Protein AF-A0A2X1PPN2-F1 (afdb_monomer_lite)

pLDDT: mean 74.29, std 22.95, range [24.38, 97.12]

Foldseek 3Di:
DDDDDDPPPPPPDPLVPDALVRLLVVLCVQLVVCVVVVNLLSSLVSLVSNLVSDPDPVVNLVSVLVNLVSLVPHDVVCLVPDDCVPPLVSVLSSQLSVLCVVCVVPVVSLVVSVVVSVVSVCVVPVDDPPVVLSSCCSSVDVVVNVPPPDDDD

Sequence (153 aa):
MPMKLRKINYVHWDLNKLSPSQKSRYYETLAIVAENRKDMIEAVKARIEMDKNLTDVQRRQDNIDKTWALLRSANTGVINNASDEGNAALGGWLTLIKAYNDYIRQPVQLSQALQSWKMLIQIMQPQRCSQKNCLHCLISNKRMCHKLVYSCH

Secondary structure (DSSP, 8-state):
--------------GGGS-HHHHHHHHHHHHHHHHHTT-HHHHHHHHHHHHTT---HHHHHHHHHHHHHHHHHS-HHHHHH---TT-HHHHHHHHHHHHHHHHTT-HHHHHHHHHHHHHHHHHH--S-TTHHHHHHHHHS-TTSGGG------

Structure (mmCIF, N/CA/C/O backbone):
data_AF-A0A2X1PPN2-F1
#
_entry.id   AF-A0A2X1PPN2-F1
#
loop_
_atom_site.group_PDB
_atom_site.id
_atom_site.type_symbol
_atom_site.label_atom_id
_atom_site.label_alt_id
_atom_site.label_comp_id
_atom_site.label_asym_id
_atom_site.label_entity_id
_atom_site.label_seq_id
_atom_site.pdbx_PDB_ins_code
_atom_site.Cartn_x
_atom_site.Cartn_y
_atom_site.Cartn_z
_atom_site.occupancy
_atom_site.B_iso_or_equiv
_atom_site.auth_seq_id
_atom_site.auth_comp_id
_atom_site.auth_asym_id
_atom_site.auth_atom_id
_atom_site.pdbx_PDB_model_num
ATOM 1 N N . MET A 1 1 ? -22.798 -28.908 -24.585 1.00 35.97 1 MET A N 1
ATOM 2 C CA . MET A 1 1 ? -21.447 -29.028 -25.180 1.00 35.97 1 MET A CA 1
ATOM 3 C C . MET A 1 1 ? -20.432 -28.443 -24.205 1.00 35.97 1 MET A C 1
ATOM 5 O O . MET A 1 1 ? -20.592 -27.277 -23.867 1.00 35.97 1 MET A O 1
ATOM 9 N N . PRO A 1 2 ? -19.447 -29.201 -23.695 1.00 36.25 2 PRO A N 1
ATOM 10 C CA . PRO A 1 2 ? -18.466 -28.649 -22.764 1.00 36.25 2 PRO A CA 1
ATOM 11 C C . PRO A 1 2 ? -17.320 -27.954 -23.519 1.00 36.25 2 PRO A C 1
ATOM 13 O O . PRO A 1 2 ? -16.651 -28.562 -24.355 1.00 36.25 2 PRO A O 1
ATOM 16 N N . MET A 1 3 ? -17.087 -26.670 -23.222 1.00 32.38 3 MET A N 1
ATOM 17 C CA . MET A 1 3 ? -15.913 -25.930 -23.695 1.00 32.38 3 MET A CA 1
ATOM 18 C C . MET A 1 3 ? -14.643 -26.493 -23.047 1.00 32.38 3 MET A C 1
ATOM 20 O O . MET A 1 3 ? -14.490 -26.470 -21.827 1.00 32.38 3 MET A O 1
ATOM 24 N N . LYS A 1 4 ? -13.703 -26.964 -23.874 1.00 43.00 4 LYS A N 1
ATOM 25 C CA . LYS A 1 4 ? -12.341 -27.305 -23.447 1.00 43.00 4 LYS A CA 1
ATOM 26 C C . LYS A 1 4 ? -11.611 -26.030 -23.022 1.00 43.00 4 LYS A C 1
ATOM 28 O O . LYS A 1 4 ? -11.281 -25.193 -23.862 1.00 43.00 4 LYS A O 1
ATOM 33 N N . LEU A 1 5 ? -11.318 -25.912 -21.730 1.00 43.22 5 LEU A N 1
ATOM 34 C CA . LEU A 1 5 ? -10.396 -24.911 -21.202 1.00 43.22 5 LEU A CA 1
ATOM 35 C C . LEU A 1 5 ? -9.001 -25.176 -21.784 1.00 43.22 5 LEU A C 1
ATOM 37 O O . LEU A 1 5 ? -8.352 -26.175 -21.468 1.00 43.22 5 LEU A O 1
ATOM 41 N N . ARG A 1 6 ? -8.551 -24.294 -22.682 1.00 49.75 6 ARG A N 1
ATOM 42 C CA . ARG A 1 6 ? -7.181 -24.299 -23.201 1.00 49.75 6 ARG A CA 1
ATOM 43 C C . ARG A 1 6 ? -6.245 -23.980 -22.033 1.00 49.75 6 ARG A C 1
ATOM 45 O O . ARG A 1 6 ? -6.328 -22.894 -21.468 1.00 49.75 6 ARG A O 1
ATOM 52 N N . LYS A 1 7 ? -5.370 -24.925 -21.670 1.00 45.56 7 LYS A N 1
ATOM 53 C CA . LYS A 1 7 ? -4.256 -24.681 -20.743 1.00 45.56 7 LYS A CA 1
ATOM 54 C C . LYS A 1 7 ? -3.434 -23.519 -21.300 1.00 45.56 7 LYS A C 1
ATOM 56 O O . LYS A 1 7 ? -2.814 -23.652 -22.353 1.00 45.56 7 LYS A O 1
ATOM 61 N N . ILE A 1 8 ? -3.478 -22.374 -20.629 1.00 55.31 8 ILE A N 1
ATOM 62 C CA . ILE A 1 8 ? -2.601 -21.249 -20.937 1.00 55.31 8 ILE A CA 1
ATOM 63 C C . ILE A 1 8 ? -1.206 -21.688 -20.491 1.00 55.31 8 ILE A C 1
ATOM 65 O O . ILE A 1 8 ? -0.970 -21.883 -19.301 1.00 55.31 8 ILE A O 1
ATOM 69 N N . ASN A 1 9 ? -0.299 -21.902 -21.445 1.00 45.91 9 ASN A N 1
ATOM 70 C CA . ASN A 1 9 ? 1.124 -22.011 -21.144 1.00 45.91 9 ASN A CA 1
ATOM 71 C C . ASN A 1 9 ? 1.558 -20.668 -20.555 1.00 45.91 9 ASN A C 1
ATOM 73 O O . ASN A 1 9 ? 1.608 -19.664 -21.266 1.00 45.91 9 ASN A O 1
ATOM 77 N N . TYR A 1 10 ? 1.827 -20.636 -19.252 1.00 49.41 10 TYR A N 1
ATOM 78 C CA . TYR A 1 10 ? 2.430 -19.478 -18.613 1.00 49.41 10 TYR A CA 1
ATOM 79 C C . TYR A 1 10 ? 3.844 -19.334 -19.173 1.00 49.41 10 TYR A C 1
ATOM 81 O O . TYR A 1 10 ? 4.743 -20.090 -18.812 1.00 49.41 10 TYR A O 1
ATOM 89 N N . VAL A 1 11 ? 4.040 -18.386 -20.092 1.00 53.75 11 VAL A N 1
ATOM 90 C CA . VAL A 1 11 ? 5.382 -17.907 -20.422 1.00 53.75 11 VAL A CA 1
ATOM 91 C C . VAL A 1 11 ? 5.973 -17.414 -19.105 1.00 53.75 11 VAL A C 1
ATOM 93 O O . VAL A 1 11 ? 5.451 -16.478 -18.500 1.00 53.75 11 VAL A O 1
ATOM 96 N N . HIS A 1 12 ? 7.005 -18.094 -18.614 1.00 54.62 12 HIS A N 1
ATOM 97 C CA . HIS A 1 12 ? 7.768 -17.629 -17.467 1.00 54.62 12 HIS A CA 1
ATOM 98 C C . HIS A 1 12 ? 8.535 -16.381 -17.913 1.00 54.62 12 HIS A C 1
ATOM 100 O O . HIS A 1 12 ? 9.598 -16.467 -18.526 1.00 54.62 12 HIS A O 1
ATOM 106 N N . TRP A 1 13 ? 7.931 -15.211 -17.711 1.00 61.22 13 TRP A N 1
ATOM 107 C CA . TRP A 1 13 ? 8.560 -13.934 -18.015 1.00 61.22 13 TRP A CA 1
ATOM 108 C C . TRP A 1 13 ? 9.650 -13.676 -16.980 1.00 61.22 13 TRP A C 1
ATOM 110 O O . TRP A 1 13 ? 9.354 -13.460 -15.806 1.00 61.22 13 TRP A O 1
ATOM 120 N N . ASP A 1 14 ? 10.907 -13.689 -17.416 1.00 80.75 14 ASP A N 1
ATOM 121 C CA . ASP A 1 14 ? 12.025 -13.288 -16.567 1.00 80.75 14 ASP A CA 1
ATOM 122 C C . ASP A 1 14 ? 11.903 -11.791 -16.251 1.00 80.75 14 ASP A C 1
ATOM 124 O O . ASP A 1 14 ? 12.202 -10.925 -17.081 1.00 80.75 14 ASP A O 1
ATOM 128 N N . LEU A 1 15 ? 11.443 -11.491 -15.034 1.00 82.56 15 LEU A N 1
ATOM 129 C CA . LEU A 1 15 ? 11.240 -10.126 -14.556 1.00 82.56 15 LEU A CA 1
ATOM 130 C C . LEU A 1 15 ? 12.530 -9.306 -14.617 1.00 82.56 15 LEU A C 1
ATOM 132 O O . LEU A 1 15 ? 12.458 -8.089 -14.777 1.00 82.56 15 LEU A O 1
ATOM 136 N N . ASN A 1 16 ? 13.706 -9.932 -14.554 1.00 83.94 16 ASN A N 1
ATOM 137 C CA . ASN A 1 16 ? 14.979 -9.217 -14.590 1.00 83.94 16 ASN A CA 1
ATOM 138 C C . ASN A 1 16 ? 15.276 -8.602 -15.961 1.00 83.94 16 ASN A C 1
ATOM 140 O O . ASN A 1 16 ? 16.006 -7.616 -16.032 1.00 83.94 16 ASN A O 1
ATOM 144 N N . LYS A 1 17 ? 14.655 -9.110 -17.031 1.00 88.12 17 LYS A N 1
ATOM 145 C CA . LYS A 1 17 ? 14.815 -8.597 -18.402 1.00 88.12 17 LYS A CA 1
ATOM 146 C C . LYS A 1 17 ? 13.844 -7.470 -18.752 1.00 88.12 17 LYS A C 1
ATOM 148 O O . LYS A 1 17 ? 13.935 -6.893 -19.832 1.00 88.12 17 LYS A O 1
ATOM 153 N N . LEU A 1 18 ? 12.905 -7.153 -17.861 1.00 89.44 18 LEU A N 1
ATOM 154 C CA . LEU A 1 18 ? 11.915 -6.107 -18.088 1.00 89.44 18 LEU A CA 1
ATOM 155 C C . LEU A 1 18 ? 12.462 -4.726 -17.713 1.00 89.44 18 LEU A C 1
ATOM 157 O O . LEU A 1 18 ? 13.053 -4.534 -16.648 1.00 89.44 18 LEU A O 1
ATOM 161 N N . SER A 1 19 ? 12.171 -3.734 -18.555 1.00 92.94 19 SER A N 1
ATOM 162 C CA . SER A 1 19 ? 12.394 -2.324 -18.220 1.00 92.94 19 SER A CA 1
ATOM 163 C C . SER A 1 19 ? 11.537 -1.896 -17.015 1.00 92.94 19 SER A C 1
ATOM 165 O O . SER A 1 19 ? 10.468 -2.476 -16.788 1.00 92.94 19 SER A O 1
ATOM 167 N N . PRO A 1 20 ? 11.916 -0.837 -16.272 1.00 91.94 20 PRO A N 1
ATOM 168 C CA . PRO A 1 20 ? 11.123 -0.342 -15.142 1.00 91.94 20 PRO A CA 1
ATOM 169 C C . PRO A 1 20 ? 9.658 -0.052 -15.509 1.00 91.94 20 PRO A C 1
ATOM 171 O O . PRO A 1 20 ? 8.734 -0.447 -14.805 1.00 91.94 20 PRO A O 1
ATOM 174 N N . SER A 1 21 ? 9.408 0.537 -16.683 1.00 91.31 21 SER A N 1
ATOM 175 C CA . SER A 1 21 ? 8.042 0.785 -17.162 1.00 91.31 21 SER A CA 1
ATOM 176 C C . SER A 1 21 ? 7.248 -0.512 -17.388 1.00 91.31 21 SER A C 1
ATOM 178 O O . SER A 1 21 ? 6.071 -0.599 -17.028 1.00 91.31 21 SER A O 1
ATOM 180 N N . GLN A 1 22 ? 7.874 -1.556 -17.944 1.00 94.12 22 GLN A N 1
ATOM 181 C CA . GLN A 1 22 ? 7.252 -2.880 -18.084 1.00 94.12 22 GLN A CA 1
ATOM 182 C C . GLN A 1 22 ? 6.975 -3.526 -16.721 1.00 94.12 22 GLN A C 1
ATOM 184 O O . GLN A 1 22 ? 5.851 -3.973 -16.505 1.00 94.12 22 GLN A O 1
ATOM 189 N N . LYS A 1 23 ? 7.931 -3.483 -15.782 1.00 94.62 23 LYS A N 1
ATOM 190 C CA . LYS A 1 23 ? 7.730 -3.950 -14.399 1.00 94.62 23 LYS A CA 1
ATOM 191 C C . LYS A 1 23 ? 6.565 -3.228 -13.721 1.00 94.62 23 LYS A C 1
ATOM 193 O O . LYS A 1 23 ? 5.725 -3.878 -13.111 1.00 94.62 23 LYS A O 1
ATOM 198 N N . SER A 1 24 ? 6.448 -1.909 -13.899 1.00 94.00 24 SER A N 1
ATOM 199 C CA . SER A 1 24 ? 5.342 -1.130 -13.323 1.00 94.00 24 SER A CA 1
ATOM 200 C C . SER A 1 24 ? 3.967 -1.619 -13.802 1.00 94.00 24 SER A C 1
ATOM 202 O O . SER A 1 24 ? 3.069 -1.799 -12.988 1.00 94.00 24 SER A O 1
ATOM 204 N N . ARG A 1 25 ? 3.813 -1.912 -15.102 1.00 94.81 25 ARG A N 1
ATOM 205 C CA . ARG A 1 25 ? 2.554 -2.418 -15.685 1.00 94.81 25 ARG A CA 1
ATOM 206 C C . ARG A 1 25 ? 2.265 -3.862 -15.283 1.00 94.81 25 ARG A C 1
ATOM 208 O O . ARG A 1 25 ? 1.111 -4.227 -15.072 1.00 94.81 25 ARG A O 1
ATOM 215 N N . TYR A 1 26 ? 3.314 -4.673 -15.166 1.00 95.06 26 TYR A N 1
ATOM 216 C CA . TYR A 1 26 ? 3.212 -6.039 -14.668 1.00 95.06 26 TYR A CA 1
ATOM 217 C C . TYR A 1 26 ? 2.647 -6.058 -13.242 1.00 95.06 26 TYR A C 1
ATOM 219 O O . TYR A 1 26 ? 1.623 -6.691 -12.992 1.00 95.06 26 TYR A O 1
ATOM 227 N N . TYR A 1 27 ? 3.247 -5.290 -12.330 1.00 96.44 27 TYR A N 1
ATOM 228 C CA . TYR A 1 27 ? 2.784 -5.209 -10.947 1.00 96.44 27 TYR A CA 1
ATOM 229 C C . TYR A 1 27 ? 1.428 -4.510 -10.803 1.00 96.44 27 TYR A C 1
ATOM 231 O O . TYR A 1 27 ? 0.625 -4.922 -9.972 1.00 96.44 27 TYR A O 1
ATOM 239 N N . GLU A 1 28 ? 1.112 -3.526 -11.649 1.00 96.88 28 GLU A N 1
ATOM 240 C CA . GLU A 1 28 ? -0.238 -2.952 -11.711 1.00 96.88 28 GLU A CA 1
ATOM 241 C C . GLU A 1 28 ? -1.289 -4.013 -12.067 1.00 96.88 28 GLU A C 1
ATOM 243 O O . GLU A 1 28 ? -2.337 -4.089 -11.428 1.00 96.88 28 GLU A O 1
ATOM 248 N N . THR A 1 29 ? -0.988 -4.878 -13.038 1.00 96.50 29 THR A N 1
ATOM 249 C CA . THR A 1 29 ? -1.880 -5.979 -13.427 1.00 96.50 29 THR A CA 1
ATOM 250 C C . THR A 1 29 ? -2.057 -6.977 -12.283 1.00 96.50 29 THR A C 1
ATOM 252 O O . THR A 1 29 ? -3.181 -7.389 -12.003 1.00 96.50 29 THR A O 1
ATOM 255 N N . LEU A 1 30 ? -0.974 -7.333 -11.582 1.00 96.31 30 LEU A N 1
ATOM 256 C CA . LEU A 1 30 ? -1.053 -8.194 -10.399 1.00 96.31 30 LEU A CA 1
ATOM 257 C C . LEU A 1 30 ? -1.908 -7.571 -9.291 1.00 96.31 30 LEU A C 1
ATOM 259 O O . LEU A 1 30 ? -2.756 -8.263 -8.730 1.00 96.31 30 LEU A O 1
ATOM 263 N N . ALA A 1 31 ? -1.753 -6.269 -9.034 1.00 96.81 31 ALA A N 1
ATOM 264 C CA . ALA A 1 31 ? -2.559 -5.556 -8.049 1.00 96.81 31 ALA A CA 1
ATOM 265 C C . ALA A 1 31 ? -4.055 -5.601 -8.397 1.00 96.81 31 ALA A C 1
ATOM 267 O O . ALA A 1 31 ? -4.874 -5.891 -7.531 1.00 96.81 31 ALA A O 1
ATOM 268 N N . ILE A 1 32 ? -4.408 -5.387 -9.670 1.00 96.31 32 ILE A N 1
ATOM 269 C CA . ILE A 1 32 ? -5.797 -5.465 -10.153 1.00 96.31 32 ILE A CA 1
ATOM 270 C C . ILE A 1 32 ? -6.355 -6.887 -10.003 1.00 96.31 32 ILE A C 1
ATOM 272 O O . ILE A 1 32 ? -7.491 -7.072 -9.571 1.00 96.31 32 ILE A O 1
ATOM 276 N N . VAL A 1 33 ? -5.573 -7.916 -10.343 1.00 96.56 33 VAL A N 1
ATOM 277 C CA . VAL A 1 33 ? -6.003 -9.317 -10.200 1.00 96.56 33 VAL A CA 1
ATOM 278 C C . VAL A 1 33 ? -6.239 -9.677 -8.732 1.00 96.56 33 VAL A C 1
ATOM 280 O O . VAL A 1 33 ? -7.244 -10.319 -8.427 1.00 96.56 33 VAL A O 1
ATOM 283 N N . ALA A 1 34 ? -5.351 -9.259 -7.830 1.00 96.12 34 ALA A N 1
ATOM 284 C CA . ALA A 1 34 ? -5.507 -9.469 -6.393 1.00 96.12 34 ALA A CA 1
ATOM 285 C C . ALA A 1 34 ? -6.735 -8.722 -5.839 1.00 96.12 34 ALA A C 1
ATOM 287 O O . ALA A 1 34 ? -7.565 -9.319 -5.151 1.00 96.12 34 ALA A O 1
ATOM 288 N N . GLU A 1 35 ? -6.931 -7.461 -6.235 1.00 95.88 35 GLU A N 1
ATOM 289 C CA . GLU A 1 35 ? -8.103 -6.660 -5.869 1.00 95.88 35 GLU A CA 1
ATOM 290 C C . GLU A 1 35 ? -9.416 -7.328 -6.316 1.00 95.88 35 GLU 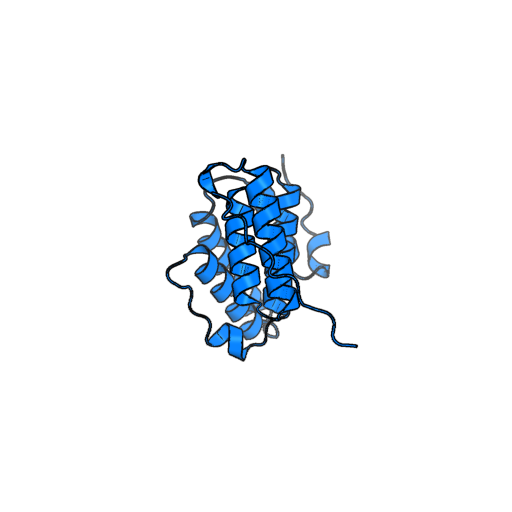A C 1
ATOM 292 O O . GLU A 1 35 ? -10.353 -7.466 -5.523 1.00 95.88 35 GLU A O 1
ATOM 297 N N . ASN A 1 36 ? -9.466 -7.833 -7.553 1.00 95.88 36 ASN A N 1
ATOM 298 C CA . ASN A 1 36 ? -10.618 -8.565 -8.088 1.00 95.88 36 ASN A CA 1
ATOM 299 C C . ASN A 1 36 ? -10.920 -9.850 -7.301 1.00 95.88 36 ASN A C 1
ATOM 301 O O . ASN A 1 36 ? -12.082 -10.227 -7.159 1.00 95.88 36 ASN A O 1
ATOM 305 N N . ARG A 1 37 ? -9.888 -10.504 -6.755 1.00 95.62 37 ARG A N 1
ATOM 306 C CA . ARG A 1 37 ? -10.011 -11.682 -5.876 1.00 95.62 37 ARG A CA 1
ATOM 307 C C . ARG A 1 37 ? -10.352 -11.334 -4.428 1.00 95.62 37 ARG A C 1
ATOM 309 O O . ARG A 1 37 ? -10.481 -12.239 -3.612 1.00 95.62 37 ARG A O 1
ATOM 316 N N . LYS A 1 38 ? -10.514 -10.046 -4.111 1.00 95.00 38 LYS A N 1
ATOM 317 C CA . LYS A 1 38 ? -10.696 -9.521 -2.752 1.00 95.00 38 LYS A CA 1
ATOM 318 C C . LYS A 1 38 ? -9.500 -9.754 -1.821 1.00 95.00 38 LYS A C 1
ATOM 320 O O . LYS A 1 38 ? -9.642 -9.637 -0.606 1.00 95.00 38 LYS A O 1
ATOM 325 N N . ASP A 1 39 ? -8.318 -9.987 -2.384 1.00 95.38 39 ASP A N 1
ATOM 326 C CA . ASP A 1 39 ? -7.068 -10.099 -1.636 1.00 95.38 39 ASP A CA 1
ATOM 327 C C . ASP A 1 39 ? -6.386 -8.728 -1.539 1.00 95.38 39 ASP A C 1
ATOM 329 O O . ASP A 1 39 ? -5.558 -8.337 -2.366 1.00 95.38 39 ASP A O 1
ATOM 333 N N . MET A 1 40 ? -6.808 -7.947 -0.543 1.00 95.56 40 MET A N 1
ATOM 334 C CA . MET A 1 40 ? -6.346 -6.566 -0.379 1.00 95.56 40 MET A CA 1
ATOM 335 C C . MET A 1 40 ? -4.868 -6.481 0.011 1.00 95.56 40 MET A C 1
ATOM 337 O O . MET A 1 40 ? -4.192 -5.537 -0.393 1.00 95.56 40 MET A O 1
ATOM 341 N N . ILE A 1 41 ? -4.358 -7.449 0.781 1.00 95.81 41 ILE A N 1
ATOM 342 C CA . ILE A 1 41 ? -2.960 -7.444 1.230 1.00 95.81 41 ILE A CA 1
ATOM 343 C C . ILE A 1 41 ? -2.039 -7.748 0.052 1.00 95.81 41 ILE A C 1
ATOM 345 O O . ILE A 1 41 ? -1.073 -7.017 -0.170 1.00 95.81 41 ILE A O 1
ATOM 349 N N . GLU A 1 42 ? -2.378 -8.744 -0.767 1.00 96.25 42 GLU A N 1
ATOM 350 C CA . GLU A 1 42 ? -1.591 -9.056 -1.958 1.00 96.25 42 GLU A CA 1
ATOM 351 C C . GLU A 1 42 ? -1.659 -7.924 -2.998 1.00 96.25 42 GLU A C 1
ATOM 353 O O . GLU A 1 42 ? -0.652 -7.581 -3.622 1.00 96.25 42 GLU A O 1
ATOM 358 N N . ALA A 1 43 ? -2.807 -7.247 -3.120 1.00 97.12 43 ALA A N 1
ATOM 359 C CA . ALA A 1 43 ? -2.925 -6.061 -3.966 1.00 97.12 43 ALA A CA 1
ATOM 360 C C . ALA A 1 43 ? -2.000 -4.919 -3.500 1.00 97.12 43 ALA A C 1
ATOM 362 O O . ALA A 1 43 ? -1.348 -4.273 -4.325 1.00 97.12 43 ALA A O 1
ATOM 363 N N . VAL A 1 44 ? -1.893 -4.686 -2.187 1.00 95.81 44 VAL A N 1
ATOM 364 C CA . VAL A 1 44 ? -0.974 -3.693 -1.601 1.00 95.81 44 VAL A CA 1
ATOM 365 C C . VAL A 1 44 ? 0.485 -4.084 -1.838 1.00 95.81 44 VAL A C 1
ATOM 367 O O . VAL A 1 44 ? 1.276 -3.238 -2.254 1.00 95.81 44 VAL A O 1
ATOM 370 N N . LYS A 1 45 ? 0.845 -5.360 -1.659 1.00 95.75 45 LYS A N 1
ATOM 371 C CA . LYS A 1 45 ? 2.199 -5.867 -1.945 1.00 95.75 45 LYS A CA 1
ATOM 372 C C . LYS A 1 45 ? 2.594 -5.626 -3.400 1.00 95.75 45 LYS A C 1
ATOM 374 O O . LYS A 1 45 ? 3.659 -5.069 -3.666 1.00 95.75 45 LYS A O 1
ATOM 379 N N . ALA A 1 46 ? 1.705 -5.933 -4.342 1.00 96.06 46 ALA A N 1
ATOM 380 C CA . ALA A 1 46 ? 1.935 -5.652 -5.755 1.00 96.06 46 ALA A CA 1
ATOM 381 C C . ALA A 1 46 ? 2.121 -4.146 -6.028 1.00 96.06 46 ALA A C 1
ATOM 383 O O . ALA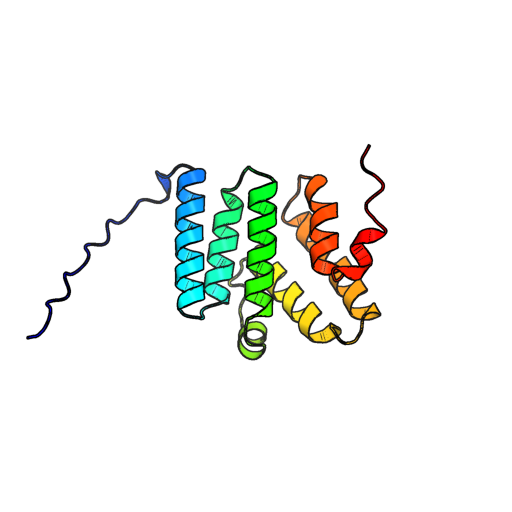 A 1 46 ? 3.004 -3.760 -6.793 1.00 96.06 46 ALA A O 1
ATOM 384 N N . ARG A 1 47 ? 1.361 -3.266 -5.361 1.00 94.25 47 ARG A N 1
ATOM 385 C CA . ARG A 1 47 ? 1.547 -1.807 -5.479 1.00 94.25 47 ARG A CA 1
ATOM 386 C C . ARG A 1 47 ? 2.861 -1.302 -4.887 1.00 94.25 47 ARG A C 1
ATOM 388 O O . ARG A 1 47 ? 3.433 -0.359 -5.435 1.00 94.25 47 ARG A O 1
ATOM 395 N N . ILE A 1 48 ? 3.367 -1.922 -3.824 1.00 91.81 48 ILE A N 1
ATOM 396 C CA . ILE A 1 48 ? 4.696 -1.621 -3.270 1.00 91.81 48 ILE A CA 1
ATOM 397 C C . ILE A 1 48 ? 5.784 -1.964 -4.298 1.00 91.81 48 ILE A C 1
ATOM 399 O O . ILE A 1 48 ? 6.670 -1.149 -4.548 1.00 91.81 48 ILE A O 1
ATOM 403 N N . GLU A 1 49 ? 5.696 -3.124 -4.956 1.00 92.00 49 GLU A N 1
ATOM 404 C CA . GLU A 1 49 ? 6.634 -3.489 -6.027 1.00 92.00 49 GLU A CA 1
ATOM 405 C C . GLU A 1 49 ? 6.493 -2.593 -7.267 1.00 92.00 49 GLU A C 1
ATOM 407 O O . GLU A 1 49 ? 7.490 -2.238 -7.903 1.00 92.00 49 GLU A O 1
ATOM 412 N N . MET A 1 50 ? 5.271 -2.162 -7.595 1.00 92.38 50 MET A N 1
ATOM 413 C CA . MET A 1 50 ? 5.029 -1.176 -8.649 1.00 92.38 50 MET A CA 1
ATOM 414 C C . MET A 1 50 ? 5.770 0.137 -8.359 1.00 92.38 50 MET A C 1
ATOM 416 O O . MET A 1 50 ? 6.454 0.639 -9.252 1.00 92.38 50 MET A O 1
ATOM 420 N N . ASP A 1 51 ? 5.685 0.660 -7.128 1.00 88.44 51 ASP A N 1
ATOM 421 C CA . ASP A 1 51 ? 6.259 1.958 -6.738 1.00 88.44 51 ASP A CA 1
ATOM 422 C C . ASP A 1 51 ? 7.774 2.032 -6.960 1.00 88.44 51 ASP A C 1
ATOM 424 O O . ASP A 1 51 ? 8.274 3.023 -7.494 1.00 88.44 51 ASP A O 1
ATOM 428 N N . LYS A 1 52 ? 8.492 0.933 -6.676 1.00 88.50 52 LYS A N 1
ATOM 429 C CA . LYS A 1 52 ? 9.947 0.806 -6.901 1.00 88.50 52 LYS A CA 1
ATOM 430 C C . LYS A 1 52 ? 10.365 1.075 -8.349 1.00 88.50 52 LYS A C 1
ATOM 432 O O . LYS A 1 52 ? 11.522 1.389 -8.614 1.00 88.50 52 LYS A O 1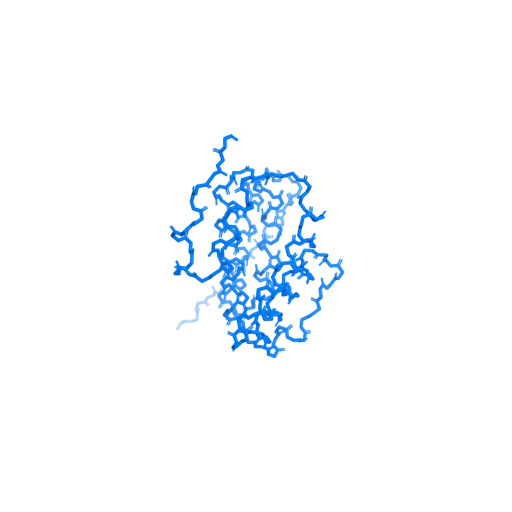
ATOM 437 N N . ASN A 1 53 ? 9.437 0.926 -9.292 1.00 90.75 53 ASN A N 1
ATOM 438 C CA . ASN A 1 53 ? 9.677 1.057 -10.724 1.00 90.75 53 ASN A CA 1
ATOM 439 C C . ASN A 1 53 ? 9.099 2.355 -11.319 1.00 90.75 53 ASN A C 1
ATOM 441 O O . ASN A 1 53 ? 9.260 2.604 -12.517 1.00 90.75 53 ASN A O 1
ATOM 445 N N . LEU A 1 54 ? 8.414 3.179 -10.519 1.00 85.12 54 LEU A N 1
ATOM 446 C CA . LEU A 1 54 ? 7.837 4.443 -10.968 1.00 85.12 54 LEU A CA 1
ATOM 447 C C . LEU A 1 54 ? 8.848 5.578 -10.814 1.00 85.12 54 LEU A C 1
ATOM 449 O O . LEU A 1 54 ? 9.396 5.801 -9.737 1.00 85.12 54 LEU A O 1
ATOM 453 N N . THR A 1 55 ? 9.053 6.347 -11.884 1.00 80.56 55 THR A N 1
ATOM 454 C CA . THR A 1 55 ? 9.909 7.548 -11.904 1.00 80.56 55 THR A CA 1
ATOM 455 C C . THR A 1 55 ? 9.112 8.852 -11.951 1.00 80.56 55 THR A C 1
ATOM 457 O O . THR A 1 55 ? 9.606 9.862 -11.448 1.00 80.56 55 THR A O 1
ATOM 460 N N . ASP A 1 56 ? 7.876 8.813 -12.442 1.00 80.75 56 ASP A N 1
ATOM 461 C CA . ASP A 1 56 ? 6.965 9.953 -12.528 1.00 80.75 56 ASP A CA 1
ATOM 462 C C . ASP A 1 56 ? 6.299 10.281 -11.177 1.00 80.75 56 ASP A C 1
ATOM 464 O O . ASP A 1 56 ? 5.936 9.384 -10.414 1.00 80.75 56 ASP A O 1
ATOM 468 N N . VAL A 1 57 ? 6.173 11.573 -10.858 1.00 76.44 57 VAL A N 1
ATOM 469 C CA . VAL A 1 57 ? 5.619 12.034 -9.572 1.00 76.44 57 VAL A CA 1
ATOM 470 C C . VAL A 1 57 ? 4.119 11.771 -9.495 1.00 76.44 57 VAL A C 1
ATOM 472 O O . VAL A 1 57 ? 3.659 11.277 -8.466 1.00 76.44 57 VAL A O 1
ATOM 475 N N . GLN A 1 58 ? 3.379 12.038 -10.573 1.00 78.38 58 GLN A N 1
ATOM 476 C CA . GLN A 1 58 ? 1.930 11.866 -10.590 1.00 78.38 58 GLN A CA 1
ATOM 477 C C . GLN A 1 58 ? 1.555 10.389 -10.460 1.00 78.38 58 GLN A C 1
ATOM 479 O O . GLN A 1 58 ? 0.768 10.027 -9.594 1.00 78.38 58 GLN A O 1
ATOM 484 N N . ARG A 1 59 ? 2.199 9.502 -11.226 1.00 81.19 59 ARG A N 1
ATOM 485 C CA . ARG A 1 59 ? 1.950 8.054 -11.151 1.00 81.19 59 ARG A CA 1
ATOM 486 C C . ARG A 1 59 ? 2.271 7.467 -9.780 1.00 81.19 59 ARG A C 1
ATOM 488 O O . ARG A 1 59 ? 1.581 6.547 -9.347 1.00 81.19 59 ARG A O 1
ATOM 495 N N . ARG A 1 60 ? 3.306 7.969 -9.096 1.00 80.56 60 ARG A N 1
ATOM 496 C CA . ARG A 1 60 ? 3.580 7.573 -7.704 1.00 80.56 60 ARG A CA 1
ATOM 497 C C . ARG A 1 60 ? 2.470 8.034 -6.771 1.00 80.56 60 ARG A C 1
ATOM 499 O O . ARG A 1 60 ? 2.026 7.245 -5.945 1.00 80.56 60 ARG A O 1
ATOM 506 N N . GLN A 1 61 ? 1.992 9.268 -6.926 1.00 75.75 61 GLN A N 1
ATOM 507 C CA . GLN A 1 61 ? 0.872 9.759 -6.128 1.00 75.75 61 GLN A CA 1
ATOM 508 C C . GLN A 1 61 ? -0.388 8.915 -6.353 1.00 75.75 61 GLN A C 1
ATOM 510 O O . GLN A 1 61 ? -0.980 8.446 -5.388 1.00 75.75 61 GLN A O 1
ATOM 515 N N . ASP A 1 62 ? -0.731 8.614 -7.604 1.00 81.88 62 ASP A N 1
ATOM 516 C CA . ASP A 1 62 ? -1.873 7.756 -7.928 1.00 81.88 62 ASP A CA 1
ATOM 517 C C . ASP A 1 62 ? -1.725 6.351 -7.317 1.00 81.88 62 ASP A C 1
ATOM 519 O O . ASP A 1 62 ? -2.702 5.742 -6.877 1.00 81.88 62 ASP A O 1
ATOM 523 N N . ASN A 1 63 ? -0.502 5.811 -7.275 1.00 86.81 63 ASN A N 1
ATOM 524 C CA . ASN A 1 63 ? -0.240 4.517 -6.652 1.00 86.81 63 ASN A CA 1
ATOM 525 C C . ASN A 1 63 ? -0.416 4.563 -5.126 1.00 86.81 63 ASN A C 1
ATOM 527 O O . ASN A 1 63 ? -1.003 3.642 -4.556 1.00 86.81 63 ASN A O 1
ATOM 531 N N . ILE A 1 64 ? 0.031 5.638 -4.471 1.00 83.12 64 ILE A N 1
ATOM 532 C CA . ILE A 1 64 ? -0.192 5.891 -3.039 1.00 83.12 64 ILE A CA 1
ATOM 533 C C . ILE A 1 64 ? -1.697 5.986 -2.751 1.00 83.12 64 ILE A C 1
ATOM 535 O O . ILE A 1 64 ? -2.192 5.282 -1.870 1.00 83.12 64 ILE A O 1
ATOM 539 N N . ASP A 1 65 ? -2.434 6.787 -3.525 1.00 82.12 65 ASP A N 1
ATOM 540 C CA . ASP A 1 65 ? -3.885 6.969 -3.393 1.00 82.12 65 ASP A CA 1
ATOM 541 C C . ASP A 1 65 ? -4.629 5.628 -3.513 1.00 82.12 65 ASP A C 1
ATOM 543 O O . ASP A 1 65 ? -5.474 5.295 -2.678 1.00 82.12 65 ASP A O 1
ATOM 547 N N . LYS A 1 66 ? -4.287 4.822 -4.528 1.00 90.00 66 LYS A N 1
ATOM 548 C CA . LYS A 1 66 ? -4.888 3.498 -4.744 1.00 90.00 66 LYS A CA 1
ATOM 549 C C . LYS A 1 66 ? -4.511 2.502 -3.644 1.00 90.00 66 LYS A C 1
ATOM 551 O O . LYS A 1 66 ? -5.366 1.736 -3.210 1.00 90.00 66 LYS A O 1
ATOM 556 N N . THR A 1 67 ? -3.264 2.517 -3.167 1.00 89.62 67 THR A N 1
ATOM 557 C CA . THR A 1 67 ? -2.820 1.673 -2.040 1.00 89.62 67 THR A CA 1
ATOM 558 C C . THR A 1 67 ? -3.618 1.996 -0.781 1.00 89.62 67 THR A C 1
ATOM 560 O O . THR A 1 67 ? -4.118 1.099 -0.105 1.00 89.62 67 THR A O 1
ATOM 563 N N . TRP A 1 68 ? -3.823 3.285 -0.509 1.00 89.94 68 TRP A N 1
ATOM 564 C CA . TRP A 1 68 ? -4.638 3.730 0.612 1.00 89.94 68 TRP A CA 1
ATOM 565 C C . TRP A 1 68 ? -6.111 3.331 0.472 1.00 89.94 68 TRP A C 1
ATOM 567 O O . TRP A 1 68 ? -6.723 2.863 1.433 1.00 89.94 68 TRP A O 1
ATOM 577 N N . ALA A 1 69 ? -6.685 3.475 -0.725 1.00 89.00 69 ALA A N 1
ATOM 578 C CA . ALA A 1 69 ? -8.058 3.061 -0.995 1.00 89.00 69 ALA A CA 1
ATOM 579 C C . ALA A 1 69 ? -8.266 1.553 -0.766 1.00 89.00 69 ALA A C 1
ATOM 581 O O . ALA A 1 69 ? -9.243 1.178 -0.116 1.00 89.00 69 ALA A O 1
ATOM 582 N N . LEU A 1 70 ? -7.327 0.708 -1.216 1.00 93.69 70 LEU A N 1
ATOM 583 C CA . LEU A 1 70 ? -7.347 -0.738 -0.963 1.00 93.69 70 LEU A CA 1
ATOM 584 C C . LEU A 1 70 ? -7.379 -1.042 0.536 1.00 93.69 70 LEU A C 1
ATOM 586 O O . LEU A 1 70 ? -8.265 -1.759 0.999 1.00 93.69 70 LEU A O 1
ATOM 590 N N . LEU A 1 71 ? -6.473 -0.437 1.309 1.00 93.62 71 LEU A N 1
ATOM 591 C CA . LEU A 1 71 ? -6.391 -0.643 2.758 1.00 93.62 71 LEU A CA 1
ATOM 592 C C . LEU A 1 71 ? -7.668 -0.208 3.482 1.00 93.62 71 LEU A C 1
ATOM 594 O O . LEU A 1 71 ? -8.148 -0.926 4.354 1.00 93.62 71 LEU A O 1
ATOM 598 N N . ARG A 1 72 ? -8.265 0.926 3.094 1.00 93.81 72 ARG A N 1
ATOM 599 C CA . ARG A 1 72 ? -9.546 1.375 3.666 1.00 93.81 72 ARG A CA 1
ATOM 600 C C . ARG A 1 72 ? -10.737 0.502 3.276 1.00 93.81 72 ARG A C 1
ATOM 602 O O . ARG A 1 72 ? -11.749 0.532 3.968 1.00 93.81 72 ARG A O 1
ATOM 609 N N . SER A 1 73 ? -10.641 -0.231 2.169 1.00 93.12 73 SER A N 1
ATOM 610 C CA . SER A 1 73 ? -11.680 -1.169 1.730 1.00 93.12 73 SER A CA 1
ATOM 611 C C . SER A 1 73 ? -11.541 -2.562 2.355 1.00 93.12 73 SER A C 1
ATOM 613 O O . SER A 1 73 ? -12.475 -3.362 2.290 1.00 93.12 73 SER A O 1
ATOM 615 N N . ALA A 1 74 ? -10.389 -2.859 2.963 1.00 94.25 74 ALA A N 1
ATOM 616 C CA . ALA A 1 74 ? -10.114 -4.142 3.586 1.00 94.25 74 ALA A CA 1
ATOM 617 C C . ALA A 1 74 ? -10.907 -4.330 4.886 1.00 94.25 74 ALA A C 1
ATOM 619 O O . ALA A 1 74 ? -11.144 -3.394 5.650 1.00 94.25 74 ALA A O 1
ATOM 620 N N . ASN A 1 75 ? -11.282 -5.579 5.167 1.00 92.06 75 ASN A N 1
ATOM 621 C CA . ASN A 1 75 ? -11.897 -5.937 6.439 1.00 92.06 75 ASN A CA 1
ATOM 622 C C . ASN A 1 75 ? -10.890 -5.749 7.591 1.00 92.06 75 ASN A C 1
ATOM 624 O O . ASN A 1 75 ? -9.728 -6.144 7.482 1.00 92.06 75 ASN A O 1
ATOM 628 N N . THR A 1 76 ? -11.337 -5.191 8.717 1.00 89.75 76 THR A N 1
ATOM 629 C CA . THR A 1 76 ? -10.477 -4.909 9.879 1.00 89.75 76 THR A CA 1
ATOM 630 C C . THR A 1 76 ? -9.847 -6.169 10.472 1.00 89.75 76 THR A C 1
ATOM 632 O O . THR A 1 76 ? -8.693 -6.129 10.888 1.00 89.75 76 THR A O 1
ATOM 635 N N . GLY A 1 77 ? -10.543 -7.309 10.441 1.00 91.25 77 GLY A N 1
ATOM 636 C CA . GLY A 1 77 ? -9.993 -8.602 10.850 1.00 91.25 77 GLY A CA 1
ATOM 637 C C . GLY A 1 77 ? -8.827 -9.055 9.968 1.00 91.25 77 GLY A C 1
ATOM 638 O O . GLY A 1 77 ? -7.854 -9.597 10.482 1.00 91.25 77 GLY A O 1
ATOM 639 N N . VAL A 1 78 ? -8.873 -8.777 8.660 1.00 92.50 78 VAL A N 1
ATOM 640 C CA . VAL A 1 78 ? -7.750 -9.054 7.745 1.00 92.50 78 VAL A CA 1
ATOM 641 C C . VAL A 1 78 ? -6.566 -8.147 8.073 1.00 92.50 78 VAL A C 1
ATOM 643 O O . VAL A 1 78 ? -5.453 -8.633 8.224 1.00 92.50 78 VAL A O 1
ATOM 646 N N . ILE A 1 79 ? -6.804 -6.845 8.257 1.00 93.12 79 ILE A N 1
ATOM 647 C CA . ILE A 1 79 ? -5.756 -5.874 8.610 1.00 93.12 79 ILE A CA 1
ATOM 648 C C . ILE A 1 79 ? -5.078 -6.215 9.944 1.00 93.12 79 ILE A C 1
ATOM 650 O O . ILE A 1 79 ? -3.855 -6.130 10.061 1.00 93.12 79 ILE A O 1
ATOM 654 N N . ASN A 1 80 ? -5.854 -6.604 10.955 1.00 91.38 80 ASN A N 1
ATOM 655 C CA . ASN A 1 80 ? -5.331 -6.880 12.291 1.00 91.38 80 ASN A CA 1
ATOM 656 C C . ASN A 1 80 ? -4.442 -8.127 12.323 1.00 91.38 80 ASN A C 1
ATOM 658 O O . ASN A 1 80 ? -3.440 -8.122 13.035 1.00 91.38 80 ASN A O 1
ATOM 662 N N . ASN A 1 81 ? -4.763 -9.133 11.507 1.00 92.75 81 ASN A N 1
ATOM 663 C CA . ASN A 1 81 ? -4.012 -10.386 11.411 1.00 92.75 81 ASN A CA 1
ATOM 664 C C . ASN A 1 81 ? -2.946 -10.390 10.300 1.00 92.75 81 ASN A C 1
ATOM 666 O O . ASN A 1 81 ? -2.211 -11.366 10.168 1.00 92.75 81 ASN A O 1
ATOM 670 N N . ALA A 1 82 ? -2.853 -9.329 9.493 1.00 93.56 82 ALA A N 1
ATOM 671 C CA . ALA A 1 82 ? -1.848 -9.231 8.443 1.00 93.56 82 ALA A CA 1
ATOM 672 C C . ALA A 1 82 ? -0.438 -9.119 9.045 1.00 93.56 82 ALA A C 1
ATOM 674 O O . ALA A 1 82 ? -0.169 -8.240 9.871 1.00 93.56 82 ALA A O 1
ATOM 675 N N . SER A 1 83 ? 0.454 -10.004 8.595 1.00 93.38 83 SER A N 1
ATOM 676 C CA . SER A 1 83 ? 1.894 -9.914 8.837 1.00 93.38 83 SER A CA 1
ATOM 677 C C . SER A 1 83 ? 2.522 -8.919 7.860 1.00 93.38 83 SER A C 1
ATOM 679 O O . SER A 1 83 ? 2.060 -8.773 6.729 1.00 93.38 83 SER A O 1
ATOM 681 N N . ASP A 1 84 ? 3.586 -8.243 8.289 1.00 88.44 84 ASP A N 1
ATOM 682 C CA . ASP A 1 84 ? 4.406 -7.419 7.401 1.00 88.44 84 ASP A CA 1
ATOM 683 C C . ASP A 1 84 ? 5.366 -8.248 6.531 1.00 88.44 84 ASP A C 1
ATOM 685 O O . ASP A 1 84 ? 5.996 -7.691 5.635 1.00 88.44 84 ASP A O 1
ATOM 689 N N . GLU A 1 85 ? 5.468 -9.562 6.771 1.00 91.19 85 GLU A N 1
ATOM 690 C CA . GLU A 1 85 ? 6.363 -10.492 6.071 1.00 91.19 85 GLU A CA 1
ATOM 691 C C . GLU A 1 85 ? 7.839 -10.025 6.067 1.00 91.19 85 GLU A C 1
ATOM 693 O O . GLU A 1 85 ? 8.594 -10.322 5.142 1.00 91.19 85 GLU A O 1
ATOM 698 N N . GLY A 1 86 ? 8.261 -9.247 7.075 1.00 88.19 86 GLY A N 1
ATOM 699 C CA . GLY A 1 86 ? 9.593 -8.630 7.121 1.00 88.19 86 GLY A CA 1
ATOM 700 C C . GLY A 1 86 ? 9.800 -7.482 6.119 1.00 88.19 86 GLY A C 1
ATOM 701 O O . GLY A 1 86 ? 10.913 -6.972 5.978 1.00 88.19 86 GLY A O 1
ATOM 702 N N . ASN A 1 87 ? 8.751 -7.045 5.415 1.00 84.88 87 ASN A N 1
ATOM 703 C CA . ASN A 1 87 ? 8.789 -5.933 4.473 1.00 84.88 87 ASN A CA 1
ATOM 704 C C . ASN A 1 87 ? 8.430 -4.618 5.180 1.00 84.88 87 ASN A C 1
ATOM 706 O O . ASN A 1 87 ? 7.267 -4.343 5.479 1.00 84.88 87 ASN A O 1
ATOM 710 N N . ALA A 1 88 ? 9.431 -3.757 5.382 1.00 84.94 88 ALA A N 1
ATOM 711 C CA . ALA A 1 88 ? 9.259 -2.477 6.071 1.00 84.94 88 ALA A CA 1
ATOM 712 C C . ALA A 1 88 ? 8.189 -1.567 5.433 1.00 84.94 88 ALA A C 1
ATOM 714 O O . ALA A 1 88 ? 7.430 -0.917 6.152 1.00 84.94 88 ALA A O 1
ATOM 715 N N . ALA A 1 89 ? 8.077 -1.549 4.098 1.00 83.69 89 ALA A N 1
ATOM 716 C CA . ALA A 1 89 ? 7.059 -0.750 3.415 1.00 83.69 89 ALA A CA 1
ATOM 717 C C . ALA A 1 89 ? 5.646 -1.281 3.696 1.00 83.69 89 ALA A C 1
ATOM 719 O O . ALA A 1 89 ? 4.737 -0.490 3.957 1.00 83.69 89 ALA A O 1
ATOM 720 N N . LEU A 1 90 ? 5.461 -2.605 3.701 1.00 89.75 90 LEU A N 1
ATOM 721 C CA . LEU A 1 90 ? 4.184 -3.220 4.065 1.00 89.75 90 LEU A CA 1
ATOM 722 C C . LEU A 1 90 ? 3.850 -2.964 5.540 1.00 89.75 90 LEU A C 1
ATOM 724 O O . LEU A 1 90 ? 2.741 -2.525 5.839 1.00 89.75 90 LEU A O 1
ATOM 728 N N . GLY A 1 91 ? 4.815 -3.145 6.445 1.00 87.81 91 GLY A N 1
ATOM 729 C CA . GLY A 1 91 ? 4.651 -2.850 7.871 1.00 87.81 91 GLY A CA 1
ATOM 730 C C . GLY A 1 91 ? 4.257 -1.394 8.129 1.00 87.81 91 GLY A C 1
ATOM 731 O O . GLY A 1 91 ? 3.346 -1.119 8.916 1.00 87.81 91 GLY A O 1
ATOM 732 N N . GLY A 1 92 ? 4.857 -0.452 7.395 1.00 85.12 92 GLY A N 1
ATOM 733 C CA . GLY A 1 92 ? 4.472 0.956 7.420 1.00 85.12 92 GLY A CA 1
ATOM 734 C C . GLY A 1 92 ? 3.019 1.173 6.995 1.00 85.12 92 GLY A C 1
ATOM 735 O O . GLY A 1 92 ? 2.262 1.832 7.709 1.00 85.12 92 GLY A O 1
ATOM 736 N N . TRP A 1 93 ? 2.593 0.597 5.871 1.00 88.44 93 TRP A N 1
ATOM 737 C CA . TRP A 1 93 ? 1.209 0.697 5.398 1.00 88.44 93 TRP A CA 1
ATOM 738 C C . TRP A 1 93 ? 0.195 0.077 6.365 1.00 88.44 93 TRP A C 1
ATOM 740 O O . TRP A 1 93 ? -0.832 0.697 6.645 1.00 88.44 93 TRP A O 1
ATOM 750 N N . LEU A 1 94 ? 0.498 -1.102 6.916 1.00 92.69 94 LEU A N 1
ATOM 751 C CA . LEU A 1 94 ? -0.339 -1.779 7.908 1.00 92.69 94 LEU A CA 1
ATOM 752 C C . LEU A 1 94 ? -0.469 -0.959 9.196 1.00 92.69 94 LEU A C 1
ATOM 754 O O . LEU A 1 94 ? -1.564 -0.829 9.740 1.00 92.69 94 LEU A O 1
ATOM 758 N N . THR A 1 95 ? 0.626 -0.352 9.654 1.00 89.81 95 THR A N 1
ATOM 759 C CA . THR A 1 95 ? 0.619 0.531 10.828 1.00 89.81 95 THR A CA 1
ATOM 760 C C . THR A 1 95 ? -0.270 1.755 10.599 1.00 89.81 95 THR A C 1
ATOM 762 O O . THR A 1 95 ? -1.056 2.108 11.478 1.00 89.81 95 THR A O 1
ATOM 765 N N . L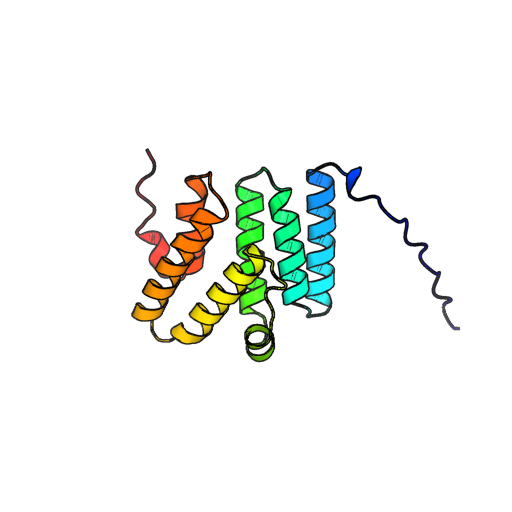EU A 1 96 ? -0.216 2.370 9.408 1.00 88.12 96 LEU A N 1
ATOM 766 C CA . LEU A 1 96 ? -1.070 3.517 9.078 1.00 88.12 96 LEU A CA 1
ATOM 767 C C . LEU A 1 96 ? -2.553 3.171 9.140 1.00 88.12 96 LEU A C 1
ATOM 769 O O . LEU A 1 96 ? -3.335 3.911 9.734 1.00 88.12 96 LEU A O 1
ATOM 773 N N . ILE A 1 97 ? -2.955 2.083 8.481 1.00 91.50 97 ILE A N 1
ATOM 774 C CA . ILE A 1 97 ? -4.373 1.733 8.409 1.00 91.50 97 ILE A CA 1
ATOM 775 C C . ILE A 1 97 ? -4.913 1.316 9.779 1.00 91.50 97 ILE A C 1
ATOM 777 O O . ILE A 1 97 ? -6.047 1.660 10.096 1.00 91.50 97 ILE A O 1
ATOM 781 N N . LYS A 1 98 ? -4.102 0.658 10.620 1.00 92.75 98 LYS A N 1
ATOM 782 C CA . LYS A 1 98 ? -4.466 0.346 12.011 1.00 92.75 98 LYS A CA 1
ATOM 783 C C . LYS A 1 98 ? -4.701 1.629 12.807 1.00 92.75 98 LYS A C 1
ATOM 785 O O . LYS A 1 98 ? -5.807 1.839 13.287 1.00 92.75 98 LYS A O 1
ATOM 790 N N . ALA A 1 99 ? -3.738 2.553 12.795 1.00 89.62 99 ALA A N 1
ATOM 791 C CA . ALA A 1 99 ? -3.885 3.860 13.437 1.00 89.62 99 ALA A CA 1
ATOM 792 C C . ALA A 1 99 ? -5.122 4.634 12.947 1.00 89.62 99 ALA A C 1
ATOM 794 O O . ALA A 1 99 ? -5.842 5.242 13.737 1.00 89.62 99 ALA A O 1
ATOM 795 N N . TYR A 1 100 ? -5.396 4.606 11.641 1.00 89.06 100 TYR A N 1
ATOM 796 C CA . TYR A 1 100 ? -6.602 5.213 11.089 1.00 89.06 100 TYR A CA 1
ATOM 797 C C . TYR A 1 100 ? -7.867 4.549 11.633 1.00 89.06 100 TYR A C 1
ATOM 799 O O . TYR A 1 100 ? -8.754 5.250 12.110 1.00 89.06 100 TYR A O 1
ATOM 807 N N . ASN A 1 101 ? -7.952 3.219 11.593 1.00 91.56 101 ASN A N 1
ATOM 808 C CA . ASN A 1 101 ? -9.118 2.476 12.064 1.00 91.56 101 ASN A CA 1
ATOM 809 C C . ASN A 1 101 ? -9.373 2.693 13.565 1.00 91.56 101 ASN A C 1
ATOM 811 O O . ASN A 1 101 ? -10.526 2.868 13.958 1.00 91.56 101 ASN A O 1
ATOM 815 N N . ASP A 1 102 ? -8.312 2.758 14.371 1.00 91.88 102 ASP A N 1
ATOM 816 C CA . ASP A 1 102 ? -8.383 2.950 15.822 1.00 91.88 102 ASP A CA 1
ATOM 817 C C . ASP A 1 102 ? -8.824 4.375 16.194 1.00 91.88 102 ASP A C 1
ATOM 819 O O . ASP A 1 102 ? -9.630 4.581 17.108 1.00 91.88 102 ASP A O 1
ATOM 823 N N . TYR A 1 103 ? -8.332 5.379 15.460 1.00 89.88 103 TYR A N 1
ATOM 824 C CA . TYR A 1 103 ? -8.484 6.786 15.834 1.00 89.88 103 TYR A CA 1
ATOM 825 C C . TYR A 1 103 ? -9.419 7.598 14.933 1.00 89.88 103 TYR A C 1
ATOM 827 O O . TYR A 1 103 ? -9.582 8.793 15.169 1.00 89.88 103 TYR A O 1
ATOM 835 N N . ILE A 1 104 ? -10.107 7.011 13.945 1.00 86.81 104 ILE A N 1
ATOM 836 C CA . ILE A 1 104 ? -10.964 7.775 13.012 1.00 86.81 104 ILE A CA 1
ATOM 837 C C . ILE A 1 104 ? -12.060 8.604 13.702 1.00 86.81 104 ILE A C 1
ATOM 839 O O . ILE A 1 104 ? -12.471 9.647 13.195 1.00 86.81 104 ILE A O 1
ATOM 843 N N . ARG A 1 105 ? -12.519 8.172 14.882 1.00 89.94 105 ARG A N 1
ATOM 844 C CA . ARG A 1 105 ? -13.510 8.891 15.705 1.00 89.94 105 ARG A CA 1
ATOM 845 C C . ARG A 1 105 ? -12.883 9.891 16.688 1.00 89.94 105 ARG A C 1
ATOM 847 O O . ARG A 1 105 ? -13.608 10.584 17.390 1.00 89.94 105 ARG A O 1
ATOM 854 N N . GLN A 1 106 ? -11.555 9.961 16.746 1.00 89.75 106 GLN A N 1
ATOM 855 C CA . GLN A 1 106 ? -10.760 10.717 17.714 1.00 89.75 106 GLN A CA 1
ATOM 856 C C . GLN A 1 106 ? -9.762 11.619 16.961 1.00 89.75 106 GLN A C 1
ATOM 858 O O . GLN A 1 106 ? -8.576 11.299 16.870 1.00 89.75 106 GLN A O 1
ATOM 863 N N . PRO A 1 107 ? -10.211 12.758 16.397 1.00 82.75 107 PRO A N 1
ATOM 864 C CA . PRO A 1 107 ? -9.443 13.528 15.410 1.00 82.75 107 PRO A CA 1
ATOM 865 C C . PRO A 1 107 ? -8.078 14.019 15.914 1.00 82.75 107 PRO A C 1
ATOM 867 O O . PRO A 1 107 ? -7.127 14.086 15.137 1.00 82.75 107 PRO A O 1
ATOM 870 N N . VAL A 1 108 ? -7.957 14.322 17.210 1.00 86.44 108 VAL A N 1
ATOM 871 C CA . VAL A 1 108 ? -6.684 14.728 17.829 1.00 86.44 108 VAL A CA 1
ATOM 872 C C . VAL A 1 108 ? -5.677 13.573 17.828 1.00 86.44 108 VAL A C 1
ATOM 874 O O . VAL A 1 108 ? -4.546 13.747 17.378 1.00 86.44 108 VAL A O 1
ATOM 877 N N . GLN A 1 109 ? -6.097 12.385 18.269 1.00 84.94 109 GLN A N 1
ATOM 878 C CA . GLN A 1 109 ? -5.246 11.190 18.299 1.00 84.94 109 GLN A CA 1
ATOM 879 C C . GLN A 1 109 ? -4.904 10.717 16.888 1.00 84.94 109 GLN A C 1
ATOM 881 O O . GLN A 1 109 ? -3.757 10.373 16.616 1.00 84.94 109 GLN A O 1
ATOM 886 N N . LEU A 1 110 ? -5.870 10.790 15.965 1.00 82.31 110 LEU A N 1
ATOM 887 C CA . LEU A 1 110 ? -5.636 10.500 14.557 1.00 82.31 110 LEU A CA 1
ATOM 888 C C . LEU A 1 110 ? -4.529 11.403 14.012 1.00 82.31 110 LEU A C 1
ATOM 890 O O . LEU A 1 110 ? -3.543 10.905 13.480 1.00 82.31 110 LEU A O 1
ATOM 894 N N . SER A 1 111 ? -4.637 12.721 14.206 1.00 77.62 111 SER A N 1
ATOM 895 C CA . SER A 1 111 ? -3.615 13.670 13.753 1.00 77.62 111 SER A CA 1
ATOM 896 C C . SER A 1 111 ? -2.224 13.356 14.314 1.00 77.62 111 SER A C 1
ATOM 898 O O . SER A 1 111 ? -1.236 13.497 13.594 1.00 77.62 111 SER A O 1
ATOM 900 N N . GLN A 1 112 ? -2.123 12.936 15.576 1.00 79.94 112 GLN A N 1
ATOM 901 C CA . GLN A 1 112 ? -0.850 12.564 16.199 1.00 79.94 112 GLN A CA 1
ATOM 902 C C . GLN A 1 112 ? -0.282 11.267 15.612 1.00 79.94 112 GLN A C 1
ATOM 904 O O . GLN A 1 112 ? 0.881 11.231 15.216 1.00 79.94 112 GLN A O 1
ATOM 909 N N . ALA A 1 113 ? -1.102 10.223 15.480 1.00 77.12 113 ALA A N 1
ATOM 910 C CA . ALA A 1 113 ? -0.672 8.949 14.912 1.00 77.12 113 ALA A CA 1
ATOM 911 C C . ALA A 1 113 ? -0.195 9.098 13.456 1.00 77.12 113 ALA A C 1
ATOM 913 O O . ALA A 1 113 ? 0.802 8.499 13.052 1.00 77.12 113 ALA A O 1
ATOM 914 N N . LEU A 1 114 ? -0.849 9.968 12.685 1.00 77.94 114 LEU A N 1
ATOM 915 C CA . LEU A 1 114 ? -0.459 10.301 11.316 1.00 77.94 114 LEU A CA 1
ATOM 916 C C . LEU A 1 114 ? 0.874 11.059 11.241 1.00 77.94 114 LEU A C 1
ATOM 918 O O . LEU A 1 114 ? 1.671 10.806 10.337 1.00 77.94 114 LEU A O 1
ATOM 922 N N . GLN A 1 115 ? 1.137 11.972 12.181 1.00 76.44 115 GLN A N 1
ATOM 923 C CA . GLN A 1 115 ? 2.426 12.667 12.295 1.00 76.44 115 GLN A CA 1
ATOM 924 C C . GLN A 1 115 ? 3.554 11.677 12.618 1.00 76.44 115 GLN A C 1
ATOM 926 O O . GLN A 1 115 ? 4.584 11.682 11.943 1.00 76.44 115 GLN A O 1
ATOM 931 N N . SER A 1 116 ? 3.334 10.773 13.577 1.00 73.25 116 SER A N 1
ATOM 932 C CA . SER A 1 116 ? 4.288 9.712 13.924 1.00 73.25 116 SER A CA 1
ATOM 933 C C . SER A 1 116 ? 4.575 8.791 12.740 1.00 73.25 116 SER A C 1
ATOM 935 O O . SER A 1 116 ? 5.730 8.501 12.432 1.00 73.25 116 SER A O 1
ATOM 937 N N . TRP A 1 117 ? 3.537 8.391 12.007 1.00 72.38 117 TRP A N 1
ATOM 938 C CA . TRP A 1 117 ? 3.692 7.570 10.813 1.00 72.38 117 TRP A CA 1
ATOM 939 C C . TRP A 1 117 ? 4.443 8.286 9.680 1.00 72.38 117 TRP A C 1
ATOM 941 O O . TRP A 1 117 ? 5.285 7.689 9.007 1.00 72.38 117 TRP A O 1
ATOM 951 N N . LYS A 1 118 ? 4.200 9.589 9.490 1.00 66.31 118 LYS A N 1
ATOM 952 C CA . LYS A 1 118 ? 4.906 10.403 8.489 1.00 66.31 118 LYS A CA 1
ATOM 953 C C . LYS A 1 118 ? 6.420 10.411 8.722 1.00 66.31 118 LYS A C 1
ATOM 955 O O . LYS A 1 118 ? 7.172 10.393 7.747 1.00 66.31 118 LYS A O 1
ATOM 960 N N . MET A 1 119 ? 6.866 10.402 9.980 1.00 61.31 119 MET A N 1
ATOM 961 C CA . MET A 1 119 ? 8.290 10.293 10.319 1.00 61.31 119 MET A CA 1
ATOM 962 C C . MET A 1 119 ? 8.879 8.933 9.909 1.00 61.31 119 MET A C 1
ATOM 964 O O . MET A 1 119 ? 9.997 8.888 9.403 1.00 61.31 119 MET A O 1
ATOM 968 N N . LEU A 1 120 ? 8.116 7.840 10.026 1.00 55.44 120 LEU A N 1
ATOM 969 C CA . LEU A 1 120 ? 8.554 6.498 9.611 1.00 55.44 120 LEU A CA 1
ATOM 970 C C . LEU A 1 120 ? 8.703 6.371 8.086 1.00 55.44 120 LEU A C 1
ATOM 972 O O . LEU A 1 120 ? 9.674 5.792 7.603 1.00 55.44 120 LEU A O 1
ATOM 976 N N . ILE A 1 121 ? 7.786 6.953 7.303 1.00 53.56 121 ILE A N 1
ATOM 977 C CA . ILE A 1 121 ? 7.894 6.943 5.833 1.00 53.56 121 ILE A CA 1
ATOM 978 C C . ILE A 1 121 ? 9.067 7.781 5.318 1.00 53.56 121 ILE A C 1
ATOM 980 O 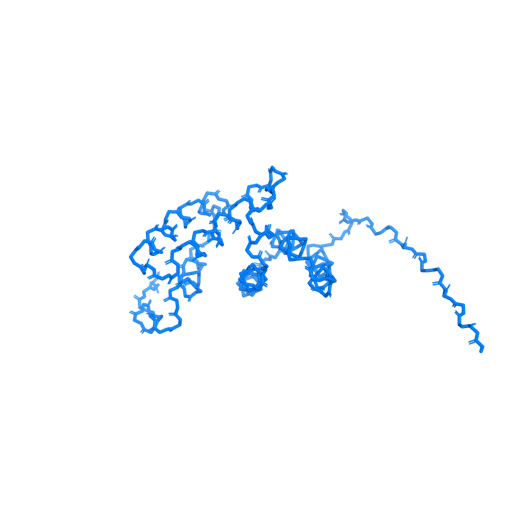O . ILE A 1 121 ? 9.688 7.401 4.325 1.00 53.56 121 ILE A O 1
ATOM 984 N N . GLN A 1 122 ? 9.410 8.891 5.975 1.00 48.44 122 GLN A N 1
ATOM 985 C CA . GLN A 1 122 ? 10.556 9.715 5.565 1.00 48.44 122 GLN A CA 1
ATOM 986 C C . GLN A 1 122 ? 11.890 8.952 5.610 1.00 48.44 122 GLN A C 1
ATOM 988 O O . GLN A 1 122 ? 12.796 9.281 4.849 1.00 48.44 122 GLN A O 1
ATOM 993 N N . ILE A 1 123 ? 11.989 7.907 6.436 1.00 41.31 123 ILE A N 1
ATOM 994 C CA . ILE A 1 123 ? 13.154 7.014 6.501 1.00 41.31 123 ILE A CA 1
ATOM 995 C C . ILE A 1 123 ? 13.141 6.001 5.341 1.00 41.31 123 ILE A C 1
ATOM 997 O O . ILE A 1 123 ? 14.195 5.629 4.832 1.00 41.31 123 ILE A O 1
ATOM 1001 N N . MET A 1 124 ? 11.958 5.592 4.866 1.00 41.66 124 MET A N 1
ATOM 1002 C CA . MET A 1 124 ? 11.804 4.642 3.753 1.00 41.66 124 MET A CA 1
ATOM 1003 C C . MET A 1 124 ? 11.924 5.282 2.360 1.00 41.66 124 MET A C 1
ATOM 1005 O O . MET A 1 124 ? 12.163 4.567 1.388 1.00 41.66 124 MET A O 1
ATOM 1009 N N . GLN A 1 125 ? 11.780 6.607 2.235 1.00 49.41 125 GLN A N 1
ATOM 1010 C CA . GLN A 1 125 ? 11.974 7.342 0.976 1.00 49.41 125 GLN A CA 1
ATOM 1011 C C . GLN A 1 125 ? 12.849 8.594 1.197 1.00 49.41 125 GLN A C 1
ATOM 1013 O O . GLN A 1 125 ? 12.314 9.678 1.440 1.00 49.41 125 GLN A O 1
ATOM 1018 N N . PRO A 1 126 ? 14.192 8.490 1.078 1.00 38.81 126 PRO A N 1
ATOM 1019 C CA . PRO A 1 126 ? 15.110 9.553 1.505 1.00 38.81 126 PRO A CA 1
ATOM 1020 C C . PRO A 1 126 ? 15.107 10.815 0.626 1.00 38.81 126 PRO A C 1
ATOM 1022 O O . PRO A 1 126 ? 15.797 11.778 0.941 1.00 38.81 126 PRO A O 1
ATOM 1025 N N . GLN A 1 127 ? 14.387 10.840 -0.500 1.00 39.34 127 GLN A N 1
ATOM 1026 C CA . GLN A 1 127 ? 14.441 11.944 -1.461 1.00 39.34 127 GLN A CA 1
ATOM 1027 C C . GLN A 1 127 ? 13.067 12.178 -2.097 1.00 39.34 127 GLN A C 1
ATOM 1029 O O . GLN A 1 127 ? 12.630 11.328 -2.870 1.00 39.34 127 GLN A O 1
ATOM 1034 N N . ARG A 1 128 ? 12.436 13.335 -1.811 1.00 44.69 128 ARG A N 1
ATOM 1035 C CA . ARG A 1 128 ? 11.601 14.180 -2.716 1.00 44.69 128 ARG A CA 1
ATOM 1036 C C . ARG A 1 128 ? 10.575 15.020 -1.940 1.00 44.69 128 ARG A C 1
ATOM 1038 O O . ARG A 1 128 ? 9.493 14.575 -1.568 1.00 44.69 128 ARG A O 1
ATOM 1045 N N . CYS A 1 129 ? 10.897 16.298 -1.749 1.00 36.84 129 CYS A N 1
ATOM 1046 C CA . CYS A 1 129 ? 10.059 17.277 -1.052 1.00 36.84 129 CYS A CA 1
ATOM 1047 C C . CYS A 1 129 ? 8.682 17.560 -1.698 1.00 36.84 129 CYS A C 1
ATOM 1049 O O . CYS A 1 129 ? 7.833 18.125 -1.016 1.00 36.84 129 CYS A O 1
ATOM 1051 N N . SER A 1 130 ? 8.392 17.121 -2.933 1.00 41.66 130 SER A N 1
ATOM 1052 C CA . SER A 1 130 ? 7.082 17.350 -3.578 1.00 41.66 130 SER A CA 1
ATOM 1053 C C . SER A 1 130 ? 5.955 16.426 -3.082 1.00 41.66 130 SER A C 1
ATOM 1055 O O . SER A 1 130 ? 4.784 16.798 -3.131 1.00 41.66 130 SER A O 1
ATOM 1057 N N . GLN A 1 131 ? 6.278 15.248 -2.535 1.00 43.12 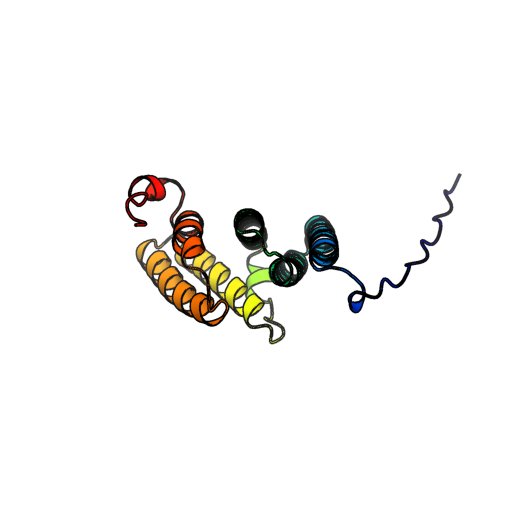131 GLN A N 1
ATOM 1058 C CA . GLN A 1 131 ? 5.281 14.292 -2.018 1.00 43.12 131 GLN A CA 1
ATOM 1059 C C . GLN A 1 131 ? 4.735 14.688 -0.635 1.00 43.12 131 GLN A C 1
ATOM 1061 O O . GLN A 1 131 ? 3.652 14.253 -0.239 1.00 43.12 131 GLN A O 1
ATOM 1066 N N . LYS A 1 132 ? 5.446 15.566 0.093 1.00 46.03 132 LYS A N 1
ATOM 1067 C CA . LYS A 1 132 ? 5.064 16.020 1.442 1.00 46.03 132 LYS A CA 1
ATOM 1068 C C . LYS A 1 132 ? 3.726 16.771 1.461 1.00 46.03 132 LYS A C 1
ATOM 1070 O O . LYS A 1 132 ? 2.996 16.634 2.443 1.00 46.03 132 LYS A O 1
ATOM 1075 N N . ASN A 1 133 ? 3.395 17.495 0.390 1.00 42.78 133 ASN A N 1
ATOM 1076 C CA . ASN A 1 133 ? 2.153 18.269 0.279 1.00 42.78 133 ASN A CA 1
ATOM 1077 C C . ASN A 1 133 ? 0.963 17.409 -0.182 1.00 42.78 133 ASN A C 1
ATOM 1079 O O . ASN A 1 133 ? -0.170 17.659 0.221 1.00 42.78 133 ASN A O 1
ATOM 1083 N N . CYS A 1 134 ? 1.207 16.347 -0.955 1.00 41.44 134 CYS A N 1
ATOM 1084 C CA . CYS A 1 134 ? 0.143 15.481 -1.473 1.00 41.44 134 CYS A CA 1
ATOM 1085 C C . CYS A 1 134 ? -0.327 14.441 -0.441 1.00 41.44 134 CYS A C 1
ATOM 1087 O O . CYS A 1 134 ? -1.529 14.272 -0.231 1.00 41.44 134 CYS A O 1
ATOM 1089 N N . LEU A 1 135 ? 0.602 13.826 0.303 1.00 46.56 135 LEU A N 1
ATOM 1090 C CA . LEU A 1 135 ? 0.272 12.896 1.393 1.00 46.56 135 LEU A CA 1
ATOM 1091 C C . LEU A 1 135 ? -0.503 13.597 2.524 1.00 46.56 135 LEU A C 1
ATOM 1093 O O . LEU A 1 135 ? -1.405 13.020 3.126 1.00 46.56 135 LEU A O 1
ATOM 1097 N N . HIS A 1 136 ? -0.207 14.882 2.752 1.00 44.78 136 HIS A N 1
ATOM 1098 C CA . HIS A 1 136 ? -0.946 15.738 3.680 1.00 44.78 136 HIS A CA 1
ATOM 1099 C C . HIS A 1 136 ? -2.437 15.852 3.311 1.00 44.78 136 HIS A C 1
ATOM 1101 O O . HIS A 1 136 ? -3.286 15.932 4.201 1.00 44.78 136 HIS A O 1
ATOM 1107 N N . CYS A 1 137 ? -2.771 15.804 2.015 1.00 38.91 137 CYS A N 1
ATOM 1108 C CA . CYS A 1 137 ? -4.145 15.937 1.540 1.00 38.91 137 CYS A CA 1
ATOM 1109 C C . CYS A 1 137 ? -4.973 14.650 1.575 1.00 38.91 137 CYS A C 1
ATOM 1111 O O . CYS A 1 137 ? -6.170 14.706 1.862 1.00 38.91 137 CYS A O 1
ATOM 1113 N N . LEU A 1 138 ? -4.348 13.493 1.358 1.00 45.34 138 LEU A N 1
ATOM 1114 C CA . LEU A 1 138 ? -4.994 12.194 1.567 1.00 45.34 138 LEU A CA 1
ATOM 1115 C C . LEU A 1 138 ? -5.377 11.966 3.030 1.00 45.34 138 LEU A C 1
ATOM 1117 O O . LEU A 1 138 ? -6.437 11.421 3.336 1.00 45.34 138 LEU A O 1
ATOM 1121 N N . ILE A 1 139 ? -4.486 12.385 3.924 1.00 48.44 139 ILE A N 1
ATOM 1122 C CA . ILE A 1 139 ? -4.571 12.113 5.351 1.00 48.44 139 ILE A CA 1
ATOM 1123 C C . ILE A 1 139 ? -5.546 13.069 6.065 1.00 48.44 139 ILE A C 1
ATOM 1125 O O . ILE A 1 139 ? -6.248 12.658 6.986 1.00 48.44 139 ILE A O 1
ATOM 1129 N N . SER A 1 140 ? -5.649 14.328 5.624 1.00 44.34 140 SER A N 1
ATOM 1130 C CA . SER A 1 140 ? -6.361 15.376 6.379 1.00 44.34 140 SER A CA 1
ATOM 1131 C C . SER A 1 140 ? -7.876 15.460 6.161 1.00 44.34 140 SER A C 1
ATOM 1133 O O . SER A 1 140 ? -8.496 16.352 6.732 1.00 44.34 140 SER A O 1
ATOM 1135 N N . ASN A 1 141 ? -8.501 14.552 5.396 1.00 41.19 141 ASN A N 1
ATOM 1136 C CA . ASN A 1 141 ? -9.914 14.646 4.990 1.00 41.19 141 ASN A CA 1
ATOM 1137 C C . ASN A 1 141 ? -10.153 15.901 4.108 1.00 41.19 141 ASN A C 1
ATOM 1139 O O . ASN A 1 141 ? -9.812 17.025 4.473 1.00 41.19 141 ASN A O 1
ATOM 1143 N N . LYS A 1 142 ? -10.729 15.743 2.906 1.00 40.81 142 LYS A N 1
ATOM 1144 C CA . LYS A 1 142 ? -10.724 16.766 1.827 1.00 40.81 142 LYS A CA 1
ATOM 1145 C C . LYS A 1 142 ? -11.158 18.195 2.230 1.00 40.81 142 LYS A C 1
ATOM 1147 O O . LYS A 1 142 ? -10.800 19.140 1.535 1.00 40.81 142 LYS A O 1
ATOM 1152 N N . ARG A 1 143 ? -11.879 18.388 3.344 1.00 35.12 143 ARG A N 1
ATOM 1153 C CA . ARG A 1 143 ? -12.281 19.715 3.855 1.00 35.12 143 ARG A CA 1
ATOM 1154 C C . ARG A 1 143 ? -11.142 20.565 4.442 1.00 35.12 143 ARG A C 1
ATOM 1156 O O . ARG A 1 143 ? -11.286 21.782 4.441 1.00 35.12 143 ARG A O 1
ATOM 1163 N N . MET A 1 144 ? -10.024 19.994 4.909 1.00 31.44 144 MET A N 1
ATOM 1164 C CA . MET A 1 144 ? -8.907 20.795 5.458 1.00 31.44 144 MET A CA 1
ATOM 1165 C C . MET A 1 144 ? -7.868 21.241 4.415 1.00 31.44 144 MET A C 1
ATOM 1167 O O . MET A 1 144 ? -7.116 22.179 4.671 1.00 31.44 144 MET A O 1
ATOM 1171 N N . CYS A 1 145 ? -7.834 20.629 3.226 1.00 34.16 145 CYS A N 1
ATOM 1172 C CA . CYS A 1 145 ? -6.821 20.931 2.204 1.00 34.16 145 CYS A CA 1
ATOM 1173 C C . CYS A 1 145 ? -6.869 22.361 1.657 1.00 34.16 145 CYS A C 1
ATOM 1175 O O . CYS A 1 145 ? -5.839 22.888 1.248 1.00 34.16 145 CYS A O 1
ATOM 1177 N N . HIS A 1 146 ? -8.033 23.017 1.676 1.00 31.20 146 HIS A N 1
ATOM 1178 C CA . HIS A 1 146 ? -8.188 24.361 1.111 1.00 31.20 146 HIS A CA 1
ATOM 1179 C C . HIS A 1 146 ? -7.398 25.454 1.852 1.00 31.20 146 HIS A C 1
ATOM 1181 O O . HIS A 1 146 ? -7.258 26.550 1.323 1.00 31.20 146 HIS A O 1
ATOM 1187 N N . LYS A 1 147 ? -6.856 25.184 3.050 1.00 31.56 147 LYS A N 1
ATOM 1188 C CA . LYS A 1 147 ? -6.107 26.182 3.833 1.00 31.56 147 LYS A CA 1
ATOM 1189 C C . LYS A 1 147 ? -4.580 26.092 3.729 1.00 31.56 147 LYS A C 1
ATOM 1191 O O . LYS A 1 147 ? -3.913 26.982 4.237 1.00 31.56 147 LYS A O 1
ATOM 1196 N N . LEU A 1 148 ? -4.012 25.068 3.086 1.00 30.06 148 LEU A N 1
ATOM 1197 C CA . LEU A 1 148 ? -2.560 24.804 3.127 1.00 30.06 148 LEU A CA 1
ATOM 1198 C C . LEU A 1 148 ? -1.857 24.868 1.761 1.00 30.06 148 LEU A C 1
ATOM 1200 O O . LEU A 1 148 ? -0.722 24.426 1.632 1.00 30.06 148 LEU A O 1
ATOM 1204 N N . VAL A 1 149 ? -2.503 25.447 0.744 1.00 31.31 149 VAL A N 1
ATOM 1205 C CA . VAL A 1 149 ? -1.945 25.564 -0.621 1.00 31.31 149 VAL A CA 1
ATOM 1206 C C . VAL A 1 149 ? -0.803 26.597 -0.723 1.00 31.31 149 VAL A C 1
ATOM 1208 O O . VAL A 1 149 ? -0.098 26.639 -1.726 1.00 31.31 149 VAL A O 1
ATOM 1211 N N . TYR A 1 150 ? -0.532 27.390 0.315 1.00 28.84 150 TYR A N 1
ATOM 1212 C CA . TYR A 1 150 ? 0.514 28.415 0.269 1.00 28.84 150 TYR A CA 1
ATOM 1213 C C . TYR A 1 150 ? 1.805 27.969 0.960 1.00 28.84 150 TYR A C 1
ATOM 1215 O O . TYR A 1 150 ? 1.968 28.180 2.159 1.00 28.84 150 TYR A O 1
ATOM 1223 N N . SER A 1 151 ? 2.726 27.383 0.189 1.00 28.30 151 SER A N 1
ATOM 1224 C CA . SER A 1 151 ? 4.161 27.742 0.162 1.00 28.30 151 SER A CA 1
ATOM 1225 C C . SER A 1 151 ? 5.022 26.595 -0.372 1.00 28.30 151 SER A C 1
ATOM 1227 O O . SER A 1 151 ? 5.416 25.694 0.366 1.00 28.30 151 SER A O 1
ATOM 1229 N N . CYS A 1 152 ? 5.389 26.688 -1.646 1.00 24.38 152 CYS A N 1
ATOM 1230 C CA . CYS A 1 152 ? 6.673 26.206 -2.146 1.00 24.38 152 CYS A CA 1
ATOM 1231 C C . CYS A 1 152 ? 7.276 27.370 -2.943 1.00 24.38 152 CYS A C 1
ATOM 1233 O O . CYS A 1 152 ? 6.701 27.752 -3.960 1.00 24.38 152 CYS A O 1
ATOM 1235 N N . HIS A 1 153 ? 8.350 27.972 -2.428 1.00 30.98 153 HIS A N 1
ATOM 1236 C CA . HIS A 1 153 ? 9.331 28.700 -3.239 1.00 30.98 153 HIS A CA 1
ATOM 1237 C C . HIS A 1 153 ? 10.421 27.706 -3.635 1.00 30.98 153 HIS A C 1
ATOM 1239 O O . HIS A 1 153 ? 10.747 26.851 -2.776 1.00 30.98 153 HIS A O 1
#

Organism: Haemophilus influenzae (NCBI:txid727)

Radius of gyration: 18.1 Å; chains: 1; bounding box: 37×58×44 Å

InterPro domains:
  IPR007443 Penicillin-binding protein activator LpoA [PF04348] (12-118)
  IPR007443 Penicillin-binding protein activator LpoA [PTHR38038] (14-118)